Protein AF-A0A1H3QPX0-F1 (afdb_monomer_lite)

Secondary structure (DSSP, 8-state):
----PPPHHHHHHHHHHHHHHHHHHHHHHHHHHHHHIIIIIHH--THHHHHHHHHHHHHHHHHHHHHHHHHHHHHHHHHHHHHHHHHHHHHHHHHHHHHTTSSSS-------

pLDDT: mean 80.88, std 15.03, range [40.5, 96.38]

Organism: NCBI:txid418495

Radius of gyration: 28.78 Å; chains: 1; bounding box: 68×28×90 Å

Structure (mmCIF, N/CA/C/O backbone):
data_AF-A0A1H3QPX0-F1
#
_entry.id   AF-A0A1H3QPX0-F1
#
loop_
_atom_site.group_PDB
_atom_site.id
_atom_site.type_symbol
_atom_site.label_atom_id
_atom_site.label_alt_id
_atom_site.label_comp_id
_atom_site.label_asym_id
_atom_site.label_entity_id
_atom_site.label_seq_id
_atom_site.pdbx_PDB_ins_code
_atom_site.Cartn_x
_atom_site.Cartn_y
_atom_site.Cartn_z
_atom_site.occupancy
_atom_site.B_iso_or_equiv
_atom_site.auth_seq_id
_atom_site.auth_comp_id
_atom_site.auth_asym_id
_atom_site.auth_atom_id
_atom_site.pdbx_PDB_model_num
ATOM 1 N N . MET A 1 1 ? -27.349 16.593 20.193 1.00 40.50 1 MET A N 1
ATOM 2 C CA . MET A 1 1 ? -26.875 15.880 18.988 1.00 40.50 1 MET A CA 1
ATOM 3 C C . MET A 1 1 ? -26.756 14.419 19.376 1.00 40.50 1 MET A C 1
ATOM 5 O O . MET A 1 1 ? -26.310 14.196 20.493 1.00 40.50 1 MET A O 1
ATOM 9 N N . PRO A 1 2 ? -27.218 13.453 18.568 1.00 46.16 2 PRO A N 1
ATOM 10 C CA . PRO A 1 2 ? -26.943 12.049 18.858 1.00 46.16 2 PRO A CA 1
ATOM 11 C C . PRO A 1 2 ? -25.424 11.839 18.842 1.00 46.16 2 PRO A C 1
ATOM 13 O O . PRO A 1 2 ? -24.757 12.354 17.942 1.00 46.16 2 PRO A O 1
ATOM 16 N N . ASP A 1 3 ? -24.886 11.146 19.845 1.00 54.62 3 ASP A N 1
ATOM 17 C CA . ASP A 1 3 ? -23.473 10.770 19.870 1.00 54.62 3 ASP A CA 1
ATOM 18 C C . ASP A 1 3 ? -23.173 9.923 18.631 1.00 54.62 3 ASP A C 1
ATOM 20 O O . ASP A 1 3 ? -23.728 8.838 18.448 1.00 54.62 3 ASP A O 1
ATOM 24 N N . LEU A 1 4 ? -22.308 10.434 17.754 1.00 57.22 4 LEU A N 1
ATOM 25 C CA . LEU A 1 4 ? -21.769 9.679 16.628 1.00 57.22 4 LEU A CA 1
ATOM 26 C C . LEU A 1 4 ? -20.742 8.683 17.193 1.00 57.22 4 LEU A C 1
ATOM 28 O O . LEU A 1 4 ? -19.536 8.922 17.158 1.00 57.22 4 LEU A O 1
ATOM 32 N N . LYS A 1 5 ? -21.219 7.593 17.803 1.00 69.88 5 LYS A N 1
ATOM 33 C CA . LYS A 1 5 ? -20.348 6.546 18.345 1.00 69.88 5 LYS A CA 1
ATOM 34 C C . LYS A 1 5 ? -19.845 5.687 17.181 1.00 69.88 5 LYS A C 1
ATOM 36 O O . LYS A 1 5 ? -20.639 5.116 16.436 1.00 69.88 5 LYS A O 1
ATOM 41 N N . LEU A 1 6 ? -18.527 5.633 17.009 1.00 77.00 6 LEU A N 1
ATOM 42 C CA . LEU A 1 6 ? -17.872 4.715 16.080 1.00 77.00 6 LEU A CA 1
ATOM 43 C C . LEU A 1 6 ? -18.141 3.276 16.557 1.00 77.00 6 LEU A C 1
ATOM 45 O O . LEU A 1 6 ? -17.934 2.985 17.734 1.00 77.00 6 LEU A O 1
ATOM 49 N N . THR A 1 7 ? -18.621 2.398 15.678 1.00 83.88 7 THR A N 1
ATOM 50 C CA . THR A 1 7 ? -18.915 0.991 16.025 1.00 83.88 7 THR A CA 1
ATOM 51 C C . THR A 1 7 ? -17.723 0.071 15.729 1.00 83.88 7 THR A C 1
ATOM 53 O O . THR A 1 7 ? -16.949 0.371 14.811 1.00 83.88 7 THR A O 1
ATOM 56 N N . PRO A 1 8 ? -17.573 -1.065 16.442 1.00 83.19 8 PRO A N 1
ATOM 57 C CA . PRO A 1 8 ? -16.555 -2.073 16.128 1.00 83.19 8 PRO A CA 1
ATOM 58 C C . PRO A 1 8 ? -16.638 -2.596 14.685 1.00 83.19 8 PRO A C 1
ATOM 60 O O . PRO A 1 8 ? -15.619 -2.867 14.046 1.00 83.19 8 PRO A O 1
ATOM 63 N N . GLU A 1 9 ? -17.846 -2.715 14.128 1.00 85.50 9 GLU A N 1
ATOM 64 C CA . GLU A 1 9 ? -18.037 -3.119 12.736 1.00 85.50 9 GLU A CA 1
ATOM 65 C C . GLU A 1 9 ? -17.464 -2.081 11.764 1.00 85.50 9 GLU A C 1
ATOM 67 O O . GLU A 1 9 ? -16.785 -2.446 10.804 1.00 85.50 9 GLU A O 1
ATOM 72 N N . GLN A 1 10 ? -17.690 -0.787 12.016 1.00 88.31 10 GLN A N 1
ATOM 73 C CA . GLN A 1 10 ? -17.155 0.290 11.177 1.00 88.31 10 GLN A CA 1
ATOM 74 C C . GLN A 1 10 ? -15.624 0.335 11.208 1.00 88.31 10 GLN A C 1
ATOM 76 O O . GLN A 1 10 ? -14.999 0.533 10.164 1.00 88.31 10 GLN A O 1
ATOM 81 N N . THR A 1 11 ? -15.000 0.128 12.371 1.00 89.44 11 THR A N 1
ATOM 82 C CA . THR A 1 11 ? -13.533 0.082 12.455 1.00 89.44 11 THR A CA 1
ATOM 83 C C . THR A 1 11 ? -12.963 -1.153 11.767 1.00 89.44 11 THR A C 1
ATOM 85 O O . THR A 1 11 ? -11.975 -1.045 11.043 1.00 89.44 11 THR A O 1
ATOM 88 N N . THR A 1 12 ? -13.622 -2.305 11.898 1.00 87.94 12 THR A N 1
ATOM 89 C CA . THR A 1 12 ? -13.235 -3.544 11.204 1.00 87.94 12 THR A CA 1
ATOM 90 C C . THR A 1 12 ? -13.322 -3.394 9.683 1.00 87.94 12 THR A C 1
ATOM 92 O O . THR A 1 12 ? -12.409 -3.798 8.958 1.00 87.94 12 THR A O 1
ATOM 95 N N . GLN A 1 13 ? -14.390 -2.767 9.179 1.00 92.06 13 GLN A N 1
ATOM 96 C CA . GLN A 1 13 ? -14.540 -2.465 7.752 1.00 92.06 13 GLN A CA 1
ATOM 97 C C . GLN A 1 13 ? -13.422 -1.548 7.250 1.00 92.06 13 GLN A C 1
ATOM 99 O O . GLN A 1 13 ? -12.841 -1.804 6.196 1.00 92.06 13 GLN A O 1
ATOM 104 N N . LEU A 1 14 ? -13.082 -0.509 8.018 1.00 92.25 14 LEU A N 1
ATOM 105 C CA . LEU A 1 14 ? -12.004 0.411 7.668 1.00 92.25 14 LEU A CA 1
ATOM 106 C C . LEU A 1 14 ? -10.642 -0.297 7.641 1.00 92.25 14 LEU A C 1
ATOM 108 O O . LEU A 1 14 ? -9.877 -0.119 6.696 1.00 92.25 14 LEU A O 1
ATOM 112 N N . GLN A 1 15 ? -10.359 -1.138 8.639 1.00 92.06 15 GLN A N 1
ATOM 113 C CA . GLN A 1 15 ? -9.134 -1.936 8.690 1.00 92.06 15 GLN A CA 1
ATOM 114 C C . GLN A 1 15 ? -9.021 -2.871 7.479 1.00 92.06 15 GLN A C 1
ATOM 116 O O . GLN A 1 15 ? -7.956 -2.951 6.867 1.00 92.06 15 GLN A O 1
ATOM 121 N N . THR A 1 16 ? -10.124 -3.525 7.107 1.00 92.94 16 THR A N 1
ATOM 122 C CA . THR A 1 16 ? -10.189 -4.400 5.926 1.00 92.94 16 THR A CA 1
ATOM 123 C C . THR A 1 16 ? -9.897 -3.612 4.652 1.00 92.94 16 THR A C 1
ATOM 125 O O . THR A 1 16 ? -9.008 -3.984 3.896 1.00 92.94 16 THR A O 1
ATOM 128 N N . ALA A 1 17 ? -10.551 -2.464 4.457 1.00 95.31 17 ALA A N 1
ATOM 129 C CA . ALA A 1 17 ? -10.343 -1.628 3.276 1.00 95.31 17 ALA A CA 1
ATOM 130 C C . ALA A 1 17 ? -8.889 -1.134 3.137 1.00 95.31 17 ALA A C 1
ATOM 132 O O . ALA A 1 17 ? -8.356 -1.065 2.025 1.00 95.31 17 ALA A O 1
ATOM 133 N N . ILE A 1 18 ? -8.230 -0.802 4.253 1.00 94.19 18 ILE A N 1
ATOM 134 C CA . ILE A 1 18 ? -6.811 -0.415 4.263 1.00 94.19 18 ILE A CA 1
ATOM 135 C C . ILE A 1 18 ? -5.924 -1.608 3.877 1.00 94.19 18 ILE A C 1
ATOM 137 O O . ILE A 1 18 ? -5.037 -1.451 3.035 1.00 94.19 18 ILE A O 1
ATOM 141 N N . GLY A 1 19 ? -6.178 -2.787 4.455 1.00 94.06 19 GLY A N 1
ATOM 142 C CA . GLY A 1 19 ? -5.459 -4.024 4.135 1.00 94.06 19 GLY A CA 1
ATOM 143 C C . GLY A 1 19 ? -5.594 -4.415 2.663 1.00 94.06 19 GLY A C 1
ATOM 144 O O . GLY A 1 19 ? -4.589 -4.575 1.974 1.00 94.06 19 GLY A O 1
ATOM 145 N N . ASP A 1 20 ? -6.820 -4.437 2.143 1.00 95.75 20 ASP A N 1
ATOM 146 C CA . ASP A 1 20 ? -7.097 -4.738 0.735 1.00 95.75 20 ASP A CA 1
ATOM 147 C C . ASP A 1 20 ? -6.398 -3.744 -0.201 1.00 95.75 20 ASP A C 1
ATOM 149 O O . ASP A 1 20 ? -5.866 -4.115 -1.250 1.00 95.75 20 ASP A O 1
ATOM 153 N N . THR A 1 21 ? -6.367 -2.460 0.168 1.00 95.94 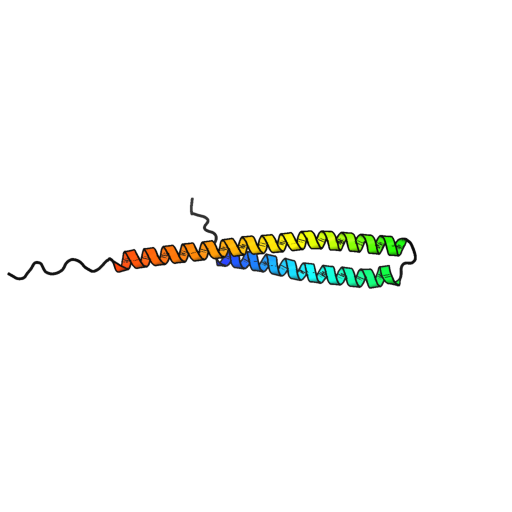21 THR A N 1
ATOM 154 C CA . THR A 1 21 ? -5.656 -1.433 -0.606 1.00 95.94 21 THR A CA 1
ATOM 155 C C . THR A 1 21 ? -4.154 -1.700 -0.626 1.00 95.94 21 THR A C 1
ATOM 157 O O . THR A 1 21 ? -3.532 -1.614 -1.687 1.00 95.94 21 THR A O 1
ATOM 160 N N . TYR A 1 22 ? -3.570 -2.047 0.524 1.00 95.25 22 TYR A N 1
ATOM 161 C CA . TYR A 1 22 ? -2.157 -2.400 0.632 1.00 95.25 22 TYR A CA 1
ATOM 162 C C . TYR A 1 22 ? -1.808 -3.605 -0.250 1.00 95.25 22 TYR A C 1
ATOM 164 O O . TYR A 1 22 ? -0.824 -3.550 -0.995 1.00 95.25 22 TYR A O 1
ATOM 172 N N . ASP A 1 23 ? -2.611 -4.667 -0.201 1.00 95.69 23 ASP A N 1
ATOM 173 C CA . ASP A 1 23 ? -2.357 -5.905 -0.941 1.00 95.69 23 ASP A CA 1
ATOM 174 C C . ASP A 1 23 ? -2.492 -5.696 -2.453 1.00 95.69 23 ASP A C 1
ATOM 176 O O . ASP A 1 23 ? -1.599 -6.071 -3.223 1.00 95.69 23 ASP A O 1
ATOM 180 N N . ASN A 1 24 ? -3.559 -5.016 -2.883 1.00 96.38 24 ASN A N 1
ATOM 181 C CA . ASN A 1 24 ? -3.788 -4.698 -4.291 1.00 96.38 24 ASN A CA 1
ATOM 182 C C . ASN A 1 24 ? -2.673 -3.813 -4.859 1.00 96.38 24 ASN A C 1
ATOM 184 O O . ASN A 1 24 ? -2.104 -4.120 -5.909 1.00 96.38 24 ASN A O 1
ATOM 188 N N . ALA A 1 25 ? -2.313 -2.736 -4.157 1.00 94.31 25 ALA A N 1
ATOM 189 C CA . ALA A 1 25 ? -1.248 -1.843 -4.600 1.00 94.31 25 ALA A CA 1
ATOM 190 C C . ALA A 1 25 ? 0.123 -2.540 -4.595 1.00 94.31 25 ALA A C 1
ATOM 192 O O . ALA A 1 25 ? 0.884 -2.399 -5.553 1.00 94.31 25 ALA A O 1
ATOM 193 N N . SER A 1 26 ? 0.414 -3.364 -3.581 1.00 94.56 26 SER A N 1
ATOM 194 C CA . SER A 1 26 ? 1.632 -4.183 -3.537 1.00 94.56 26 SER A CA 1
ATOM 195 C C . SER A 1 26 ? 1.738 -5.114 -4.741 1.00 94.56 26 SER A C 1
ATOM 197 O O . SER A 1 26 ? 2.817 -5.246 -5.322 1.00 94.56 26 SER A O 1
ATOM 199 N N . SER A 1 27 ? 0.635 -5.765 -5.117 1.00 95.88 27 SER A N 1
ATOM 200 C CA . SER A 1 27 ? 0.588 -6.655 -6.276 1.00 95.88 27 SER A CA 1
ATOM 201 C C . SER A 1 27 ? 0.884 -5.899 -7.572 1.00 95.88 27 SER A C 1
ATOM 203 O O . SER A 1 27 ? 1.807 -6.265 -8.305 1.00 95.88 27 SER A O 1
ATOM 205 N N . LEU A 1 28 ? 0.186 -4.7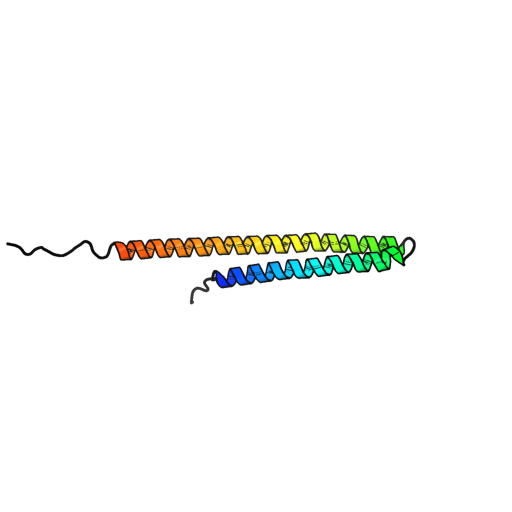81 -7.799 1.00 95.44 28 LEU A N 1
ATOM 206 C CA . LEU A 1 28 ? 0.367 -3.944 -8.986 1.00 95.44 28 LEU A CA 1
ATOM 207 C C . LEU A 1 28 ? 1.795 -3.407 -9.104 1.00 95.44 28 LEU A C 1
ATOM 209 O O . LEU A 1 28 ? 2.361 -3.389 -10.191 1.00 95.44 28 LEU A O 1
ATOM 213 N N . ILE A 1 29 ? 2.412 -3.005 -7.995 1.00 93.81 29 ILE A N 1
ATOM 214 C CA . ILE A 1 29 ? 3.767 -2.446 -8.017 1.00 93.81 29 ILE A CA 1
ATOM 215 C C . ILE A 1 29 ? 4.814 -3.514 -8.314 1.00 93.81 29 ILE A C 1
ATOM 217 O O . ILE A 1 29 ? 5.746 -3.252 -9.075 1.00 93.81 29 ILE A O 1
ATOM 221 N N . ARG A 1 30 ? 4.646 -4.734 -7.790 1.00 92.38 30 ARG A N 1
ATOM 222 C CA . ARG A 1 30 ? 5.504 -5.867 -8.172 1.00 92.38 30 ARG A CA 1
ATOM 223 C C . ARG A 1 30 ? 5.351 -6.206 -9.649 1.00 92.38 30 ARG A C 1
ATOM 225 O O . ARG A 1 30 ? 6.356 -6.464 -10.305 1.00 92.38 30 ARG A O 1
ATOM 232 N N . G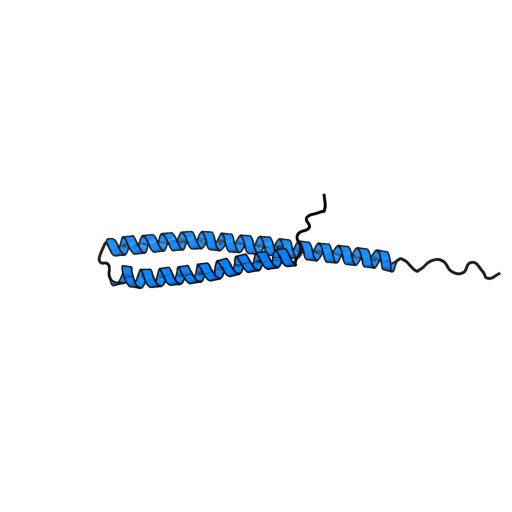LN A 1 31 ? 4.124 -6.175 -10.168 1.00 94.06 31 GLN A N 1
ATOM 233 C CA . GLN A 1 31 ? 3.870 -6.387 -11.590 1.00 94.06 31 GLN A CA 1
ATOM 234 C C . GLN A 1 31 ? 4.562 -5.314 -12.438 1.00 94.06 31 GLN A C 1
ATOM 236 O O . GLN A 1 31 ? 5.324 -5.660 -13.335 1.00 94.06 31 GLN A O 1
ATOM 241 N N . ILE A 1 32 ? 4.375 -4.032 -12.106 1.00 90.75 32 ILE A N 1
ATOM 242 C CA . ILE A 1 32 ? 5.037 -2.915 -12.791 1.00 90.75 32 ILE A CA 1
ATOM 243 C C . ILE A 1 32 ? 6.554 -3.097 -12.763 1.00 90.75 32 ILE A C 1
ATOM 245 O O . ILE A 1 32 ? 7.184 -2.977 -13.804 1.00 90.75 32 ILE A O 1
ATOM 249 N N . SER A 1 33 ? 7.141 -3.425 -11.609 1.00 89.94 33 SER A N 1
ATOM 250 C CA . SER A 1 33 ? 8.586 -3.659 -11.490 1.00 89.94 33 SER A CA 1
ATOM 251 C C . SER A 1 33 ? 9.060 -4.782 -12.420 1.00 89.94 33 SER A C 1
ATOM 253 O O . SER A 1 33 ? 10.019 -4.602 -13.173 1.00 89.94 33 SER A O 1
ATOM 255 N N . GLY A 1 34 ? 8.336 -5.907 -12.452 1.00 89.19 34 GLY A N 1
ATOM 256 C CA . GLY A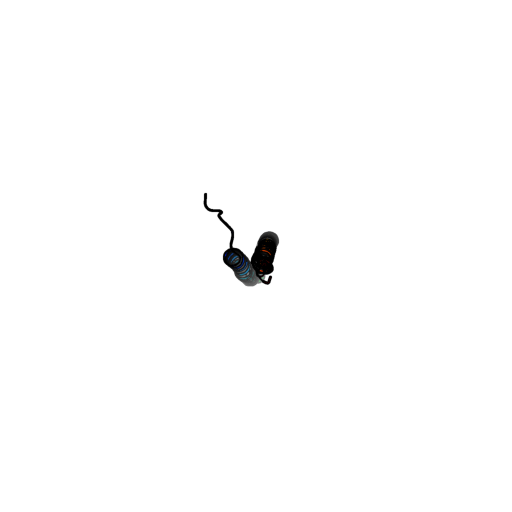 1 34 ? 8.628 -7.029 -13.346 1.00 89.19 34 GLY A CA 1
ATOM 257 C C . GLY A 1 34 ? 8.547 -6.655 -14.829 1.00 89.19 34 GLY A C 1
ATOM 258 O O . GLY A 1 34 ? 9.502 -6.884 -15.576 1.00 89.19 34 GLY A O 1
ATOM 259 N N . ASP A 1 35 ? 7.447 -6.025 -15.244 1.00 88.31 35 ASP A N 1
ATOM 260 C CA . ASP A 1 35 ? 7.233 -5.578 -16.625 1.00 88.31 35 ASP A CA 1
ATOM 261 C C . ASP A 1 35 ? 8.301 -4.555 -17.037 1.00 88.31 35 ASP A C 1
ATOM 263 O O . ASP A 1 35 ? 8.877 -4.626 -18.125 1.00 88.31 35 ASP A O 1
ATOM 267 N N . TYR A 1 36 ? 8.632 -3.632 -16.135 1.00 85.38 36 TYR A N 1
ATOM 268 C CA . TYR A 1 36 ? 9.620 -2.591 -16.371 1.00 85.38 36 TYR A CA 1
ATOM 269 C C . TYR A 1 36 ? 11.028 -3.166 -16.542 1.00 85.38 36 TYR A C 1
ATOM 271 O O . TYR A 1 36 ? 11.733 -2.796 -17.482 1.00 85.38 36 TYR A O 1
ATOM 279 N N . MET A 1 37 ? 11.436 -4.113 -15.691 1.00 82.81 37 MET A N 1
ATOM 280 C CA . MET A 1 37 ? 12.711 -4.819 -15.845 1.00 82.81 37 MET A CA 1
ATOM 281 C C . MET A 1 37 ? 12.751 -5.643 -17.136 1.00 82.81 37 MET A C 1
ATOM 283 O O . MET A 1 37 ? 13.774 -5.647 -17.822 1.00 82.81 37 MET A O 1
ATOM 287 N N . SER A 1 38 ? 11.644 -6.292 -17.508 1.00 85.06 38 SER A N 1
ATOM 288 C CA . SER A 1 38 ? 11.561 -7.063 -18.751 1.00 85.06 38 SER A CA 1
ATOM 289 C C . SER A 1 38 ? 11.659 -6.186 -20.000 1.00 85.06 38 SER A C 1
ATOM 291 O O . SER A 1 38 ? 12.207 -6.629 -21.005 1.00 85.06 38 SER A O 1
ATOM 293 N N . ILE A 1 39 ? 11.121 -4.965 -19.971 1.00 84.19 39 ILE A N 1
ATOM 294 C CA . ILE A 1 39 ? 11.117 -4.063 -21.129 1.00 84.19 39 ILE A CA 1
ATOM 295 C C . ILE A 1 39 ? 12.389 -3.212 -21.141 1.00 84.19 39 ILE A C 1
ATOM 297 O O . ILE A 1 39 ? 13.199 -3.314 -22.059 1.00 84.19 39 ILE A O 1
ATOM 301 N N . ALA A 1 40 ? 12.592 -2.379 -20.122 1.00 80.25 40 ALA A N 1
ATOM 302 C CA . ALA A 1 40 ? 13.693 -1.420 -20.086 1.00 80.25 40 ALA A CA 1
ATOM 303 C C . ALA A 1 40 ? 15.038 -2.078 -19.745 1.00 80.25 40 ALA A C 1
ATOM 305 O O . ALA A 1 40 ? 16.080 -1.658 -20.250 1.00 80.25 40 ALA A O 1
ATOM 306 N N . GLY A 1 41 ? 15.034 -3.122 -18.914 1.00 71.81 41 GLY A N 1
ATOM 307 C CA . GLY A 1 41 ? 16.253 -3.855 -18.567 1.00 71.81 41 GLY A CA 1
ATOM 308 C C . GLY A 1 41 ? 16.781 -4.720 -19.714 1.00 71.81 41 GLY A C 1
ATOM 309 O O . GLY A 1 41 ? 17.993 -4.850 -19.861 1.00 71.81 41 GLY A O 1
ATOM 310 N N . ALA A 1 42 ? 15.896 -5.280 -20.546 1.00 76.00 42 ALA A N 1
ATOM 311 C CA . ALA A 1 42 ? 16.295 -6.171 -21.639 1.00 76.00 42 ALA A CA 1
ATOM 312 C C . ALA A 1 42 ? 16.417 -5.472 -23.003 1.00 76.00 42 ALA A C 1
ATOM 314 O O . ALA A 1 42 ? 17.297 -5.825 -23.786 1.00 76.00 42 ALA A O 1
ATOM 315 N N . ALA A 1 43 ? 15.540 -4.510 -23.316 1.00 77.19 43 ALA A N 1
ATOM 316 C CA . ALA A 1 43 ? 15.456 -3.933 -24.660 1.00 77.19 43 ALA A CA 1
ATOM 317 C C . ALA A 1 43 ? 16.171 -2.583 -24.806 1.00 77.19 43 ALA A C 1
ATOM 319 O O . ALA A 1 43 ? 16.469 -2.172 -25.929 1.00 77.19 43 ALA A O 1
ATOM 320 N N . TRP A 1 44 ? 16.421 -1.857 -23.712 1.00 80.62 44 TRP A N 1
ATOM 321 C CA . TRP A 1 44 ? 17.074 -0.546 -23.778 1.00 80.62 44 TRP A CA 1
ATOM 322 C C . TRP A 1 44 ? 18.574 -0.704 -23.524 1.00 80.62 44 TRP A C 1
ATOM 324 O O . TRP A 1 44 ? 18.994 -1.471 -22.664 1.00 80.62 44 TRP A O 1
ATOM 334 N N . MET A 1 45 ? 19.403 0.032 -24.266 1.00 77.69 45 MET A N 1
ATOM 335 C CA . MET A 1 45 ? 20.862 -0.029 -24.142 1.00 77.69 45 MET A CA 1
ATOM 336 C C . MET A 1 45 ? 21.439 1.247 -23.524 1.00 77.69 45 MET A C 1
ATOM 338 O O . MET A 1 45 ? 20.971 2.357 -23.783 1.00 77.69 45 MET A O 1
ATOM 342 N N . GLY A 1 46 ? 22.515 1.087 -22.750 1.00 81.19 46 GLY A N 1
ATOM 343 C CA . GLY A 1 46 ? 23.307 2.198 -22.221 1.00 81.19 46 GLY A CA 1
ATOM 344 C C . GLY A 1 46 ? 22.528 3.097 -21.255 1.00 81.19 46 GLY A C 1
ATOM 345 O O . GLY A 1 46 ? 21.725 2.624 -20.453 1.00 81.19 46 GLY A O 1
ATOM 346 N N . GLY A 1 47 ? 22.763 4.410 -21.331 1.00 83.44 47 GLY A N 1
ATOM 347 C CA . GLY A 1 47 ? 22.234 5.380 -20.363 1.00 83.44 47 GLY A CA 1
ATOM 348 C C . GLY A 1 47 ? 20.705 5.445 -20.270 1.00 83.44 47 GLY A C 1
ATOM 349 O O . GLY A 1 47 ? 20.185 5.782 -19.209 1.00 83.44 47 GLY A O 1
ATOM 350 N N . ALA A 1 48 ? 19.977 5.072 -21.329 1.00 83.25 48 ALA A N 1
ATOM 351 C CA . ALA A 1 48 ? 18.514 5.017 -21.299 1.00 83.25 48 ALA A CA 1
ATOM 352 C C . ALA A 1 48 ? 18.004 3.921 -20.350 1.00 83.25 48 ALA A C 1
ATOM 354 O O . ALA A 1 48 ? 17.094 4.173 -19.565 1.00 83.25 48 ALA A O 1
ATOM 355 N N . SER A 1 49 ? 18.625 2.735 -20.370 1.00 84.31 49 SER A N 1
ATOM 356 C CA . SER A 1 49 ? 18.285 1.644 -19.448 1.00 84.31 49 SER A CA 1
ATOM 357 C C . SER A 1 49 ? 18.615 2.020 -18.002 1.00 84.31 49 SER A C 1
ATOM 359 O O . SER A 1 49 ? 17.785 1.864 -17.112 1.00 84.31 49 SER A O 1
ATOM 361 N N . THR A 1 50 ? 19.784 2.626 -17.763 1.00 85.25 50 THR A N 1
ATOM 362 C CA . THR A 1 50 ? 20.170 3.101 -16.425 1.00 85.25 50 THR A CA 1
ATOM 363 C C . THR A 1 50 ? 19.198 4.147 -15.875 1.00 85.25 50 THR A C 1
ATOM 365 O O . THR A 1 50 ? 18.775 4.042 -14.725 1.00 85.25 50 THR A O 1
ATOM 368 N N . ALA A 1 51 ? 18.809 5.139 -16.683 1.00 87.25 51 ALA A N 1
ATOM 369 C CA . ALA A 1 51 ? 17.862 6.173 -16.267 1.00 87.25 51 ALA A CA 1
ATOM 370 C C . ALA A 1 51 ? 16.471 5.594 -15.971 1.00 87.25 51 ALA A C 1
ATOM 372 O O . ALA A 1 51 ? 15.839 5.972 -14.985 1.00 87.25 51 ALA A O 1
ATOM 373 N N . ALA A 1 52 ? 16.024 4.647 -16.796 1.00 85.38 52 ALA A N 1
ATOM 374 C CA . ALA A 1 52 ? 14.777 3.927 -16.603 1.00 85.38 52 ALA A CA 1
ATOM 375 C C . ALA A 1 52 ? 14.775 3.164 -15.269 1.00 85.38 52 ALA A C 1
ATOM 377 O O . ALA A 1 52 ? 13.906 3.375 -14.423 1.00 85.38 52 ALA A O 1
ATOM 378 N N . VAL A 1 53 ? 15.788 2.322 -15.040 1.00 84.94 53 VAL A N 1
ATOM 379 C CA . VAL A 1 53 ? 15.926 1.540 -13.800 1.00 84.94 53 VAL A CA 1
ATOM 380 C C . VAL A 1 53 ? 15.998 2.455 -12.574 1.00 84.94 53 VAL A C 1
ATOM 382 O O . VAL A 1 53 ? 15.344 2.178 -11.572 1.00 84.94 53 VAL A O 1
ATOM 385 N N . SER A 1 54 ? 16.711 3.582 -12.661 1.00 89.44 54 SER A N 1
ATOM 386 C CA . SER A 1 54 ? 16.761 4.573 -11.577 1.00 89.44 54 SER A CA 1
ATOM 387 C C . SER A 1 54 ? 15.375 5.134 -11.242 1.00 89.44 54 SER A C 1
ATOM 389 O O . SER A 1 54 ? 15.049 5.295 -10.069 1.00 89.44 54 SER A O 1
ATOM 391 N N . LYS A 1 55 ? 14.533 5.411 -12.245 1.00 90.31 55 LYS A N 1
ATOM 392 C CA . LYS A 1 55 ? 13.165 5.900 -12.014 1.00 90.31 55 LYS A CA 1
ATOM 393 C C . LYS A 1 55 ? 12.258 4.842 -11.397 1.00 90.31 55 LYS A C 1
ATOM 395 O O . LYS A 1 55 ? 11.452 5.177 -10.533 1.00 90.31 55 LYS A O 1
ATOM 400 N N . GLN A 1 56 ? 12.425 3.581 -11.779 1.00 90.25 56 GLN A N 1
ATOM 401 C CA . GLN A 1 56 ? 11.719 2.477 -11.133 1.00 90.25 56 GLN A CA 1
ATOM 402 C C . GLN A 1 56 ? 12.119 2.334 -9.654 1.00 90.25 56 GLN A C 1
ATOM 404 O O . GLN A 1 56 ? 11.253 2.172 -8.799 1.00 90.25 56 GLN A O 1
ATOM 409 N N . GLN A 1 57 ? 13.405 2.478 -9.326 1.00 90.44 57 GLN A N 1
ATOM 410 C CA . GLN A 1 57 ? 13.876 2.465 -7.935 1.00 90.44 57 GLN A CA 1
ATOM 411 C C . GLN A 1 57 ? 13.313 3.636 -7.113 1.00 90.44 57 GLN A C 1
ATOM 413 O O . GLN A 1 57 ? 12.904 3.448 -5.967 1.00 90.44 57 GLN A O 1
ATOM 418 N N . GLU A 1 58 ? 13.250 4.841 -7.692 1.00 93.62 58 GLU A N 1
ATOM 419 C CA . GLU A 1 58 ? 12.592 5.992 -7.054 1.00 93.62 58 GLU A CA 1
ATOM 420 C C . GLU A 1 58 ? 11.116 5.694 -6.754 1.00 93.62 58 GLU A C 1
ATOM 422 O O . GLU A 1 58 ? 10.635 5.976 -5.654 1.00 93.62 58 GLU A O 1
ATOM 427 N N . PHE A 1 59 ? 10.404 5.087 -7.706 1.00 92.88 59 PHE A N 1
ATOM 428 C CA . PHE A 1 59 ? 9.009 4.699 -7.526 1.00 92.88 59 PHE A CA 1
ATOM 429 C C . PHE A 1 59 ? 8.832 3.663 -6.406 1.00 92.88 59 PHE A C 1
ATOM 431 O O . PHE A 1 59 ? 7.975 3.841 -5.540 1.00 92.88 59 PHE A O 1
ATOM 438 N N . GLU A 1 60 ? 9.675 2.631 -6.354 1.00 92.25 60 GLU A N 1
ATOM 439 C CA . GLU A 1 60 ? 9.660 1.631 -5.276 1.00 92.25 60 GLU A CA 1
ATOM 440 C C . GLU A 1 60 ? 9.933 2.251 -3.901 1.00 92.25 60 GLU A C 1
ATOM 442 O O . GLU A 1 60 ? 9.310 1.874 -2.905 1.00 92.25 60 GLU A O 1
ATOM 447 N N . GLN A 1 61 ? 10.815 3.249 -3.830 1.00 94.69 61 GLN A N 1
ATOM 448 C CA . GLN A 1 61 ? 11.086 3.965 -2.588 1.00 94.69 61 GLN A CA 1
ATOM 449 C C . GLN A 1 61 ? 9.891 4.819 -2.135 1.00 94.69 61 GLN A C 1
ATOM 451 O O . GLN A 1 61 ? 9.587 4.866 -0.940 1.00 94.69 61 GLN A O 1
ATOM 456 N N . ILE A 1 62 ? 9.188 5.471 -3.066 1.00 95.56 62 ILE A N 1
ATOM 457 C CA . ILE A 1 62 ? 7.938 6.188 -2.766 1.00 95.56 62 ILE A CA 1
ATOM 458 C C . ILE A 1 62 ? 6.879 5.202 -2.275 1.00 95.56 62 ILE A C 1
ATOM 460 O O . ILE A 1 62 ? 6.229 5.454 -1.259 1.00 95.56 62 ILE A O 1
ATOM 464 N N . TRP A 1 63 ? 6.743 4.058 -2.949 1.00 94.81 63 TRP A N 1
ATOM 465 C CA . TRP A 1 63 ? 5.823 3.011 -2.526 1.00 94.81 63 TRP A CA 1
ATOM 466 C C . TRP A 1 63 ? 6.117 2.528 -1.113 1.00 94.81 63 TRP A C 1
ATOM 468 O O . TRP A 1 63 ? 5.199 2.438 -0.307 1.00 94.81 63 TRP A O 1
ATOM 478 N N . LYS A 1 64 ? 7.384 2.286 -0.771 1.00 94.00 64 LYS A N 1
ATOM 479 C CA . LYS A 1 64 ? 7.768 1.883 0.585 1.00 94.00 64 LYS A CA 1
ATOM 480 C C . LYS A 1 64 ? 7.234 2.860 1.637 1.00 94.00 64 LYS A C 1
ATOM 482 O O . LYS A 1 64 ? 6.666 2.422 2.635 1.00 94.00 64 LYS A O 1
ATOM 487 N N . ASN A 1 65 ? 7.336 4.163 1.385 1.00 95.19 65 ASN A N 1
ATOM 488 C CA . ASN A 1 65 ? 6.816 5.187 2.292 1.00 95.19 65 ASN A CA 1
ATOM 489 C C . ASN A 1 65 ? 5.281 5.142 2.387 1.00 95.19 65 ASN A C 1
ATOM 491 O O . ASN A 1 65 ? 4.735 5.163 3.486 1.00 95.19 65 ASN A O 1
ATOM 495 N N . LEU A 1 66 ? 4.584 5.031 1.251 1.00 94.19 66 LEU A N 1
ATOM 496 C CA . LEU A 1 66 ? 3.120 4.907 1.223 1.00 94.19 66 LEU A CA 1
ATOM 497 C C . LEU A 1 66 ? 2.636 3.640 1.938 1.00 94.19 66 LEU A C 1
ATOM 499 O O . LEU A 1 66 ? 1.673 3.681 2.698 1.00 94.19 66 LEU A O 1
ATOM 503 N N . SER A 1 67 ? 3.335 2.528 1.733 1.00 94.56 67 SER A N 1
ATOM 504 C CA . SER A 1 67 ? 3.036 1.237 2.344 1.00 94.56 67 SER A CA 1
ATOM 505 C C . SER A 1 67 ? 3.156 1.300 3.870 1.00 94.56 67 SER A C 1
ATOM 507 O O . SER A 1 67 ? 2.311 0.749 4.568 1.00 94.56 67 SER A O 1
ATOM 509 N N . GLN A 1 68 ? 4.136 2.051 4.390 1.00 94.56 68 GLN A N 1
ATOM 510 C CA . GLN A 1 68 ? 4.275 2.286 5.826 1.00 94.56 68 GLN A CA 1
ATOM 511 C C . GLN A 1 68 ? 3.110 3.117 6.371 1.00 94.56 68 GLN A C 1
ATOM 513 O O . GLN A 1 68 ? 2.552 2.763 7.401 1.00 94.56 68 GLN A O 1
ATOM 518 N N . ILE A 1 69 ? 2.682 4.163 5.656 1.00 94.62 69 ILE A N 1
ATOM 519 C CA . ILE A 1 69 ? 1.520 4.973 6.060 1.00 94.62 69 ILE A CA 1
ATOM 520 C C . ILE A 1 69 ? 0.255 4.109 6.144 1.00 94.62 69 ILE A C 1
ATOM 522 O O . ILE A 1 69 ? -0.520 4.249 7.086 1.00 94.62 69 ILE A O 1
ATOM 526 N N . LEU A 1 70 ? 0.045 3.197 5.189 1.00 93.25 70 LEU A N 1
ATOM 527 C CA . LEU A 1 70 ? -1.085 2.263 5.230 1.00 93.25 70 LEU A CA 1
ATOM 528 C C . LEU A 1 70 ? -1.011 1.330 6.447 1.00 93.25 70 LEU A C 1
ATOM 530 O O . LEU A 1 70 ? -2.028 1.099 7.098 1.00 93.25 70 LEU A O 1
ATOM 534 N N . VAL A 1 71 ? 0.182 0.836 6.790 1.00 92.12 71 VAL A N 1
ATOM 535 C CA . VAL A 1 71 ? 0.396 0.021 7.997 1.00 92.12 71 VAL A CA 1
ATOM 536 C C . VAL A 1 71 ? 0.090 0.821 9.263 1.00 92.12 71 VAL A C 1
ATOM 538 O O . VAL A 1 71 ? -0.651 0.338 10.118 1.00 92.12 71 VAL A O 1
ATOM 541 N N . ASP A 1 72 ? 0.598 2.047 9.371 1.00 94.06 72 ASP A N 1
ATOM 542 C CA . ASP A 1 72 ? 0.378 2.912 10.533 1.00 94.06 72 ASP A CA 1
ATOM 543 C C . ASP A 1 72 ? -1.115 3.254 10.693 1.00 94.06 72 ASP A C 1
ATOM 545 O O . ASP A 1 72 ? -1.656 3.216 11.800 1.00 94.06 72 ASP A O 1
ATOM 549 N N . LEU A 1 73 ? -1.815 3.511 9.580 1.00 92.25 73 LEU A N 1
ATOM 550 C CA . LEU A 1 73 ? -3.266 3.711 9.563 1.00 92.25 73 LEU A CA 1
ATOM 551 C C . LEU A 1 73 ? -4.012 2.463 10.051 1.00 92.25 73 LEU A C 1
ATOM 553 O O . LEU A 1 73 ? -4.875 2.574 10.921 1.00 92.25 73 LEU A O 1
ATOM 557 N N . ALA A 1 74 ? -3.668 1.277 9.542 1.00 90.38 74 ALA A N 1
ATOM 558 C CA . ALA A 1 74 ? -4.288 0.026 9.976 1.00 90.38 74 ALA A CA 1
ATOM 559 C C . ALA A 1 74 ? -4.071 -0.230 11.478 1.00 90.38 74 ALA A C 1
ATOM 561 O O . ALA A 1 74 ? -5.002 -0.633 12.176 1.00 90.38 74 ALA A O 1
ATOM 562 N N . GLN A 1 75 ? -2.871 0.054 11.995 1.00 90.56 75 GLN A N 1
ATOM 563 C CA . GLN A 1 75 ? -2.555 -0.074 13.420 1.00 90.56 75 GLN A CA 1
ATOM 564 C C . GLN A 1 75 ? -3.348 0.916 14.281 1.00 90.56 75 GLN A C 1
ATOM 566 O O . GLN A 1 75 ? -3.887 0.524 15.318 1.00 90.56 75 GLN A O 1
ATOM 571 N N . GLY A 1 76 ? -3.484 2.173 13.848 1.00 90.44 76 GLY A N 1
ATOM 572 C CA . GLY A 1 76 ? -4.298 3.171 14.549 1.00 90.44 76 GLY A CA 1
ATOM 573 C C . GLY A 1 76 ? -5.778 2.777 14.635 1.00 90.44 76 GLY A C 1
ATOM 574 O O . GLY A 1 76 ? -6.411 2.920 15.686 1.00 90.44 76 GLY A O 1
ATOM 575 N N . VAL A 1 77 ? -6.327 2.209 13.557 1.00 90.19 77 VAL A N 1
ATOM 576 C CA . VAL A 1 77 ? -7.709 1.700 13.529 1.00 90.19 77 VAL A CA 1
ATOM 577 C C . VAL A 1 77 ? -7.872 0.468 14.424 1.00 90.19 77 VAL A C 1
ATOM 579 O O . VAL A 1 77 ? -8.850 0.375 15.172 1.00 90.19 77 VAL A O 1
ATOM 582 N N . ALA A 1 78 ? -6.903 -0.450 14.420 1.00 86.50 78 ALA A N 1
ATOM 583 C CA . ALA A 1 78 ? -6.918 -1.616 15.300 1.00 86.50 78 ALA A CA 1
ATOM 584 C C . ALA A 1 78 ? -6.881 -1.212 16.786 1.00 86.50 78 ALA A C 1
ATOM 586 O O . ALA A 1 78 ? -7.683 -1.710 17.576 1.00 86.50 78 ALA A O 1
ATOM 587 N N . GLY A 1 79 ? -6.026 -0.251 17.157 1.00 86.88 79 GLY A N 1
ATOM 588 C CA . GLY A 1 79 ? -5.984 0.297 18.518 1.00 86.88 79 GLY A CA 1
ATOM 589 C C . GLY A 1 79 ? -7.310 0.943 18.932 1.00 86.88 79 GLY A C 1
ATOM 590 O O . GLY A 1 79 ? -7.805 0.699 20.030 1.00 86.88 79 GLY A O 1
ATOM 591 N N . THR A 1 80 ? -7.949 1.683 18.020 1.00 86.56 80 THR A N 1
ATOM 592 C CA . THR A 1 80 ? -9.285 2.261 18.253 1.00 86.56 80 THR A CA 1
ATOM 593 C C . THR A 1 80 ? -10.337 1.172 18.493 1.00 86.56 80 THR A C 1
ATOM 595 O O . THR A 1 80 ? -11.150 1.290 19.405 1.00 86.56 80 THR A O 1
ATOM 598 N N . THR A 1 81 ? -10.293 0.079 17.725 1.00 85.00 81 THR A N 1
ATOM 599 C CA . THR A 1 81 ? -11.219 -1.059 17.870 1.00 85.00 81 THR A CA 1
ATOM 600 C C . THR A 1 81 ? -11.095 -1.716 19.245 1.00 85.00 81 THR A C 1
ATOM 602 O O . THR A 1 81 ? -12.106 -1.995 19.887 1.00 85.00 81 THR A O 1
ATOM 605 N N . GLN A 1 82 ? -9.864 -1.914 19.729 1.00 82.75 82 GLN A N 1
ATOM 606 C CA . GLN A 1 82 ? -9.612 -2.477 21.060 1.00 82.75 82 GLN A CA 1
ATOM 607 C C . GLN A 1 82 ? -10.174 -1.587 22.174 1.00 82.75 82 GLN A C 1
ATOM 609 O O . GLN A 1 82 ? -10.789 -2.091 23.110 1.00 82.75 82 GLN A O 1
ATOM 614 N N . MET A 1 83 ? -10.012 -0.266 22.052 1.00 84.56 83 MET A N 1
ATOM 615 C CA . MET A 1 83 ? -10.551 0.685 23.027 1.00 84.56 83 MET A CA 1
ATOM 616 C C . MET A 1 83 ? -12.084 0.696 23.058 1.00 84.56 83 MET A C 1
ATOM 618 O O . MET A 1 83 ? -12.660 0.830 24.135 1.00 84.56 83 MET A O 1
ATOM 622 N N . ILE A 1 84 ? -12.751 0.555 21.905 1.00 83.25 84 ILE A N 1
ATOM 623 C CA . ILE A 1 84 ? -14.220 0.463 21.846 1.00 83.25 84 ILE A CA 1
ATOM 624 C C . ILE A 1 84 ? -14.694 -0.823 22.533 1.00 83.25 84 ILE A C 1
ATOM 626 O O . ILE A 1 84 ? -15.595 -0.762 23.365 1.00 83.25 84 ILE A O 1
ATOM 630 N N . GLY A 1 85 ? -14.049 -1.960 22.249 1.00 81.31 85 GLY A N 1
ATOM 631 C CA . GLY A 1 85 ? -14.382 -3.238 22.887 1.00 81.31 85 GLY A CA 1
ATOM 632 C C . GLY A 1 85 ? -14.245 -3.195 24.411 1.00 81.31 85 GLY A C 1
ATOM 633 O O . GLY A 1 85 ? -15.162 -3.601 25.116 1.00 81.31 85 GLY A O 1
ATOM 634 N N . GLN A 1 86 ? -13.150 -2.620 24.923 1.00 79.25 86 GLN A N 1
ATOM 635 C CA . GLN A 1 86 ? -12.939 -2.447 26.368 1.00 79.25 86 GLN A CA 1
ATOM 636 C C . GLN A 1 86 ? -14.013 -1.565 27.015 1.00 79.25 86 GLN A C 1
ATOM 638 O O . GLN A 1 86 ? -14.533 -1.907 28.072 1.00 79.25 86 GLN A O 1
ATOM 643 N N . GLN A 1 87 ? -14.392 -0.455 26.370 1.00 75.12 87 GLN A N 1
ATOM 644 C CA . GLN A 1 87 ? -15.465 0.399 26.883 1.00 75.12 87 GLN A CA 1
ATOM 645 C C . GLN A 1 87 ? -16.794 -0.352 26.956 1.00 75.12 87 GLN A C 1
ATOM 647 O O . GLN A 1 87 ? -17.505 -0.232 27.951 1.00 75.12 87 GLN A O 1
ATOM 652 N N . ASP A 1 88 ? -17.142 -1.116 25.922 1.00 73.81 88 ASP A N 1
ATOM 653 C CA . ASP A 1 88 ? -18.405 -1.851 25.900 1.00 73.81 88 ASP A CA 1
ATOM 654 C C . ASP A 1 88 ? -18.424 -2.984 26.949 1.00 73.81 88 ASP A C 1
ATOM 656 O O . ASP A 1 88 ? -19.451 -3.183 27.602 1.00 73.81 88 ASP A O 1
ATOM 660 N N . GLU A 1 89 ? -17.295 -3.662 27.193 1.00 77.31 89 GLU A N 1
ATOM 661 C CA . GLU A 1 89 ? -17.141 -4.636 28.287 1.00 77.31 89 GLU A CA 1
ATOM 662 C C . GLU A 1 89 ? -17.310 -3.988 29.670 1.00 77.31 89 GLU A C 1
ATOM 664 O O . GLU A 1 89 ? -18.066 -4.504 30.499 1.00 77.31 89 GLU A O 1
ATOM 669 N N . ASP A 1 90 ? -16.674 -2.839 29.910 1.00 74.56 90 ASP A N 1
ATOM 670 C CA . ASP A 1 90 ? -16.796 -2.093 31.167 1.00 74.56 90 ASP A CA 1
ATOM 671 C C . ASP A 1 90 ? -18.248 -1.643 31.411 1.00 74.56 90 ASP A C 1
ATOM 673 O O . ASP A 1 90 ? -18.777 -1.788 32.519 1.00 74.56 90 ASP A O 1
ATOM 677 N N . TYR A 1 91 ? -18.941 -1.156 30.373 1.00 70.62 91 TYR A N 1
ATOM 678 C CA . TYR A 1 91 ? -20.363 -0.810 30.460 1.00 70.62 91 TYR A CA 1
ATOM 679 C C . TYR A 1 91 ? -21.238 -2.029 30.773 1.00 70.62 91 TYR A C 1
ATOM 681 O O . TYR A 1 91 ? -22.152 -1.923 31.593 1.00 70.62 91 TYR A O 1
ATOM 689 N N . GLN A 1 92 ? -20.970 -3.189 30.166 1.00 73.69 92 GLN A N 1
ATOM 690 C CA . GLN A 1 92 ? -21.707 -4.418 30.472 1.00 73.69 92 GLN A CA 1
ATOM 691 C C . GLN A 1 92 ? -21.468 -4.897 31.905 1.00 73.69 92 GLN A C 1
ATOM 693 O O . GLN A 1 92 ? -22.414 -5.311 32.574 1.00 73.69 92 GLN A O 1
ATOM 698 N N . GLN A 1 93 ? -20.236 -4.817 32.409 1.00 74.06 93 GLN A N 1
ATOM 699 C CA . GLN A 1 93 ? -19.932 -5.161 33.799 1.00 74.06 93 GLN A CA 1
ATOM 700 C C . GLN A 1 93 ? -20.644 -4.228 34.782 1.00 74.06 93 GLN A C 1
ATOM 702 O O . GLN A 1 93 ? -21.222 -4.703 35.759 1.00 74.06 93 GLN A O 1
ATOM 707 N N . LEU A 1 94 ? -20.664 -2.919 34.504 1.00 71.38 94 LEU A N 1
ATOM 708 C CA . LEU A 1 94 ? -21.412 -1.946 35.304 1.00 71.38 94 LEU A CA 1
ATOM 709 C C . LEU A 1 94 ? -22.918 -2.226 35.279 1.00 71.38 94 LEU A C 1
ATOM 711 O O . LEU A 1 94 ? -23.549 -2.212 36.333 1.00 71.38 94 LEU A O 1
ATOM 715 N N . LEU A 1 95 ? -23.491 -2.525 34.111 1.00 68.88 95 LEU A N 1
ATOM 716 C CA . LEU A 1 95 ? -24.905 -2.892 33.993 1.00 68.88 95 LEU A CA 1
ATOM 717 C C . LEU A 1 95 ? -25.225 -4.170 34.777 1.00 68.88 95 LEU A C 1
ATOM 719 O O . LEU A 1 95 ? -26.165 -4.173 35.565 1.00 68.88 95 LEU A O 1
ATOM 723 N N . ASN A 1 96 ? -24.407 -5.216 34.644 1.00 73.25 96 ASN A N 1
ATOM 724 C CA . ASN A 1 96 ? -24.572 -6.463 35.395 1.00 73.25 96 ASN A CA 1
ATOM 725 C C . ASN A 1 96 ? -24.415 -6.262 36.913 1.00 73.25 96 ASN A C 1
ATOM 727 O O . ASN A 1 96 ? -25.084 -6.936 37.692 1.00 73.25 96 ASN A O 1
ATOM 731 N N . ALA A 1 97 ? -23.558 -5.338 37.357 1.00 69.00 97 ALA A N 1
ATOM 732 C CA . ALA A 1 97 ? -23.400 -5.003 38.773 1.00 69.00 97 ALA A CA 1
ATOM 733 C C . ALA A 1 97 ? -24.592 -4.199 39.330 1.00 69.00 97 ALA A C 1
ATOM 735 O O . ALA A 1 97 ? -24.989 -4.399 40.480 1.00 69.00 97 ALA A O 1
ATOM 736 N N . VAL A 1 98 ? -25.178 -3.312 38.520 1.00 62.78 98 VAL A N 1
ATOM 737 C CA . VAL A 1 98 ? -26.391 -2.557 38.873 1.00 62.78 98 VAL A CA 1
ATOM 738 C C . VAL A 1 98 ? -27.617 -3.475 38.918 1.00 62.78 98 VAL A C 1
ATOM 740 O O . VAL A 1 98 ? -28.406 -3.378 39.853 1.00 62.78 98 VAL A O 1
ATOM 743 N N . ASP A 1 99 ? -27.757 -4.404 37.972 1.00 60.81 99 ASP A N 1
ATOM 744 C CA . ASP A 1 99 ? -28.883 -5.351 37.932 1.00 60.81 99 ASP A CA 1
ATOM 745 C C . ASP A 1 99 ? -28.721 -6.481 38.975 1.00 60.81 99 ASP A C 1
ATOM 747 O O . ASP A 1 99 ? -29.678 -6.927 39.605 1.00 60.81 99 ASP A O 1
ATOM 751 N N . GLY A 1 100 ? -27.478 -6.883 39.268 1.00 53.06 100 GLY A N 1
ATOM 752 C CA . GLY A 1 100 ? -27.130 -7.882 40.287 1.00 53.06 100 GLY A CA 1
ATOM 753 C C . GLY A 1 100 ? -27.228 -7.403 41.743 1.00 53.06 100 GLY A C 1
ATOM 754 O O . GLY A 1 100 ? -27.062 -8.208 42.658 1.00 53.06 100 GLY A O 1
ATOM 755 N N . THR A 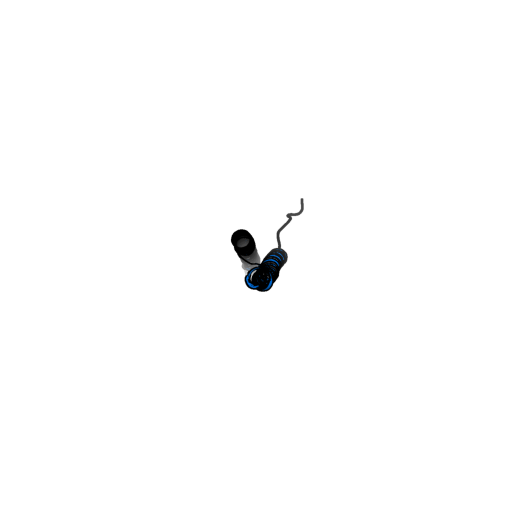1 101 ? -27.507 -6.117 41.980 1.00 53.72 101 THR A N 1
ATOM 756 C CA . THR A 1 101 ? -27.763 -5.548 43.321 1.00 53.72 101 THR A CA 1
ATOM 757 C C . THR A 1 101 ? -29.241 -5.210 43.565 1.00 53.72 101 THR A C 1
ATOM 759 O O . THR A 1 101 ? -29.586 -4.657 44.610 1.00 53.72 101 THR A O 1
ATOM 762 N N . GLY A 1 102 ? -30.130 -5.595 42.640 1.00 50.44 102 GLY A N 1
ATOM 763 C CA . GLY A 1 102 ? -31.558 -5.269 42.661 1.00 50.44 102 GLY A CA 1
ATOM 764 C C . GLY A 1 102 ? -32.489 -6.185 43.471 1.00 50.44 102 GLY A C 1
ATOM 765 O O . GLY A 1 102 ? -33.673 -5.869 43.541 1.00 50.44 102 GLY A O 1
ATOM 766 N N . ASP A 1 103 ? -32.021 -7.278 44.095 1.00 51.28 103 ASP A N 1
ATOM 767 C CA . ASP A 1 103 ? -32.900 -8.161 44.894 1.00 51.28 103 ASP A CA 1
ATOM 768 C C . ASP A 1 103 ? -32.211 -8.841 46.095 1.00 51.28 103 ASP A C 1
ATOM 770 O O . ASP A 1 103 ? -32.151 -10.062 46.213 1.00 51.28 103 ASP A O 1
ATOM 774 N N . THR A 1 104 ? -31.687 -8.053 47.039 1.00 51.06 104 THR A N 1
ATOM 775 C CA . THR A 1 104 ? -31.426 -8.554 48.406 1.00 51.06 104 THR A CA 1
ATOM 776 C C . THR A 1 104 ? -31.849 -7.553 49.474 1.00 51.06 104 THR A C 1
ATOM 778 O O . THR A 1 104 ? -31.073 -7.193 50.360 1.00 51.06 104 THR A O 1
ATOM 781 N N . GLY A 1 105 ? -33.102 -7.100 49.425 1.00 51.97 105 GLY A N 1
ATOM 782 C CA . GLY A 1 105 ? -33.651 -6.350 50.547 1.00 51.97 105 GLY A CA 1
ATOM 783 C C . GLY A 1 105 ? -35.059 -5.822 50.342 1.00 51.97 105 GLY A C 1
ATOM 784 O O . GLY A 1 105 ? -35.213 -4.675 49.955 1.00 51.97 105 GLY A O 1
ATOM 785 N N . MET A 1 106 ? -36.071 -6.622 50.689 1.00 53.06 106 MET A N 1
ATOM 786 C CA . MET A 1 106 ? -37.104 -6.262 51.679 1.00 53.06 106 MET A CA 1
ATOM 787 C C . MET A 1 106 ? -38.250 -7.277 51.651 1.00 53.06 106 MET A C 1
ATOM 789 O O . MET A 1 106 ? -39.232 -7.141 50.931 1.00 53.06 106 MET A O 1
ATOM 793 N N . GLY A 1 107 ? -38.159 -8.280 52.518 1.00 50.81 107 GLY A N 1
ATOM 794 C CA . GLY A 1 107 ? -39.269 -9.181 52.777 1.00 50.81 107 GLY A CA 1
ATOM 795 C C . GLY A 1 107 ? -39.018 -9.984 54.037 1.00 50.81 107 GLY A C 1
ATOM 796 O O . GLY A 1 107 ? -38.491 -11.083 53.940 1.00 50.81 107 GLY A O 1
ATOM 797 N N . ASN A 1 108 ? -39.332 -9.407 55.205 1.00 47.31 108 ASN A N 1
ATOM 798 C CA . ASN A 1 108 ? -40.139 -10.047 56.260 1.00 47.31 108 ASN A CA 1
ATOM 799 C C . ASN A 1 108 ? -40.036 -9.312 57.622 1.00 47.31 108 ASN A C 1
ATOM 801 O O . ASN A 1 108 ? -39.550 -9.866 58.604 1.00 47.31 108 ASN A O 1
ATOM 805 N N . PHE A 1 109 ? -40.558 -8.080 57.711 1.00 56.50 109 PHE A N 1
ATOM 806 C CA . PHE A 1 109 ? -40.960 -7.460 58.989 1.00 56.50 109 PHE A CA 1
ATOM 807 C C . PHE A 1 109 ? -42.424 -7.806 59.321 1.00 56.50 109 PHE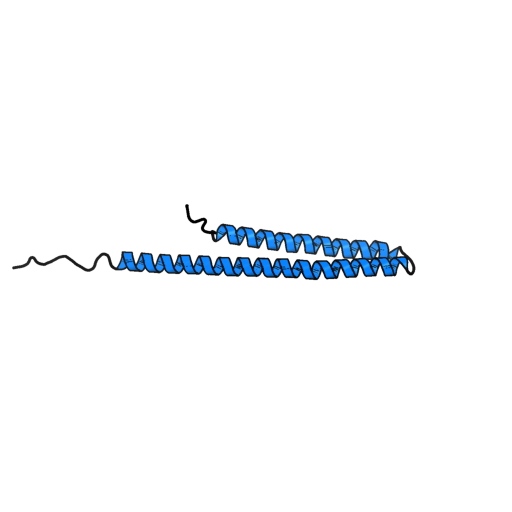 A C 1
ATOM 809 O O . PHE A 1 109 ? -43.254 -6.930 59.553 1.00 56.50 109 PHE A O 1
ATOM 816 N N . SER A 1 110 ? -42.791 -9.089 59.283 1.00 50.53 110 SER A N 1
ATOM 817 C CA . SER A 1 110 ? -44.122 -9.538 59.716 1.00 50.53 110 SER A CA 1
ATOM 818 C C . SER A 1 110 ? -44.107 -10.981 60.204 1.00 50.53 110 SER A C 1
ATOM 820 O O . SER A 1 110 ? -44.697 -11.858 59.583 1.00 50.53 110 SER A O 1
ATOM 822 N N . ARG A 1 111 ? -43.472 -11.216 61.356 1.00 46.06 111 ARG A N 1
ATOM 823 C CA . ARG A 1 111 ? -43.909 -12.242 62.317 1.00 46.06 111 ARG A CA 1
ATOM 824 C C . ARG A 1 111 ? -43.695 -11.721 63.738 1.00 46.06 111 ARG A C 1
ATOM 826 O O . ARG A 1 111 ? -42.586 -11.777 64.264 1.00 46.06 111 ARG A O 1
ATOM 833 N N . LEU A 1 112 ? -44.769 -11.133 64.269 1.00 47.19 112 LEU A N 1
ATOM 834 C CA . LEU A 1 112 ? -45.120 -11.204 65.689 1.00 47.19 112 LEU A CA 1
ATOM 835 C C . LEU A 1 112 ? -45.364 -12.669 66.074 1.00 47.19 112 LEU A C 1
ATOM 837 O O . LEU A 1 112 ? -45.844 -13.418 65.189 1.00 47.19 112 LEU A O 1
#

Foldseek 3Di:
DPPPDDDLVNLVVVLVVLVVVLVVVVVVLVVVLVVQCVPLVPPPDDPSSVVSVVVNVVVVVVNVVVSVVSVVVSVVSVVVSVVVVVVVVVVVVVVCVVVVVPDDDDDDPDDD

Sequence (112 aa):
MPDLKLTPEQTTQLQTAIGDTYDNASSLIRQISGDYMSIAGAAWMGGASTAAVSKQQEFEQIWKNLSQILVDLAQGVAGTTQMIGQQDEDYQQLLNAVDGTGDTGMGNFSRL

InterPro domains:
  IPR010310 Type VII secretion system ESAT-6-like [PF06013] (4-89)
  IPR036689 ESAT-6-like superfamily [SSF140453] (4-96)